Protein AF-A0A943B9C6-F1 (afdb_monomer)

Foldseek 3Di:
DDDDPPPDPPPPPPPPPPVVVVVVVVVVVVVVLVVVVVVLVVLLVVLVVLVVVVVVLVVVVVVCVVVVHDPSVPPDDSVCSQLVSLVSQLVSLVSVLVVLVVLLCVLVVDPPHDPVSNVVSVVSNVVSVVSNVVSVVSNCVSPVDD

Mean predicted aligned error: 9.63 Å

Radius of gyration: 28.27 Å; Cα contacts (8 Å, |Δi|>4): 79; chains: 1; bounding box: 51×54×107 Å

Solvent-accessible surface area (backbone atoms only — not comparable to full-atom values): 8270 Å² total; per-residue (Å²): 139,89,82,82,84,80,79,81,76,80,76,80,80,88,77,67,70,68,66,55,55,52,55,50,52,53,52,53,52,51,52,50,53,50,51,54,49,54,52,40,51,54,47,50,53,50,28,50,52,41,47,52,53,34,53,53,50,53,50,47,50,53,49,22,67,75,69,76,53,69,71,59,79,80,46,86,86,47,85,59,29,64,50,56,26,36,52,45,50,33,54,41,30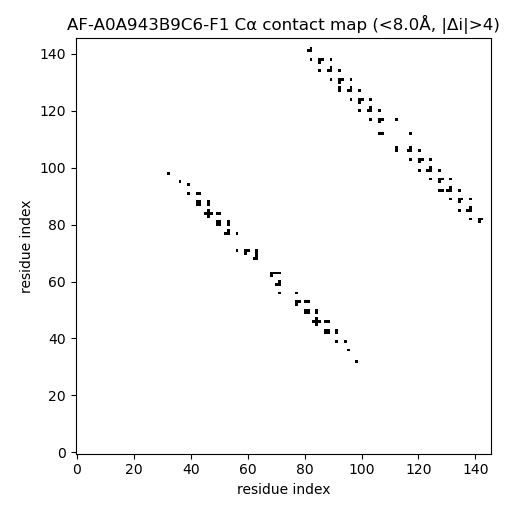,52,52,49,38,55,54,33,47,52,52,30,50,55,42,64,72,37,92,85,52,51,72,66,56,38,52,50,33,47,52,52,35,54,54,37,48,52,50,32,50,54,32,46,52,52,41,47,62,64,70,66,74,124

Structure (mmCIF, N/CA/C/O backbone):
data_AF-A0A943B9C6-F1
#
_entry.id   AF-A0A943B9C6-F1
#
loop_
_atom_site.group_PDB
_atom_site.id
_atom_site.type_symbol
_atom_site.label_atom_id
_atom_site.label_alt_id
_atom_site.label_comp_id
_atom_site.label_asym_id
_atom_site.label_entity_id
_atom_site.label_seq_id
_atom_site.pdbx_PDB_ins_code
_atom_site.Cartn_x
_atom_site.Cartn_y
_atom_site.Cartn_z
_atom_site.occupancy
_atom_site.B_iso_or_equiv
_atom_site.auth_seq_id
_atom_site.auth_comp_id
_atom_site.auth_asym_id
_atom_site.auth_atom_id
_atom_site.pdbx_PDB_model_num
ATOM 1 N N . MET A 1 1 ? 22.646 35.355 -75.354 1.00 40.88 1 MET A N 1
ATOM 2 C CA . MET A 1 1 ? 22.830 35.340 -73.887 1.00 40.88 1 MET A CA 1
ATOM 3 C C . MET A 1 1 ? 21.677 34.551 -73.285 1.00 40.88 1 MET A C 1
ATOM 5 O O . MET A 1 1 ? 20.531 34.899 -73.528 1.00 40.88 1 MET A O 1
ATOM 9 N N . LYS A 1 2 ? 21.976 33.404 -72.665 1.00 42.38 2 LYS A N 1
ATOM 10 C CA . LYS A 1 2 ? 21.008 32.485 -72.047 1.00 42.38 2 LYS A CA 1
ATOM 11 C C . LYS A 1 2 ? 21.200 32.586 -70.537 1.00 42.38 2 LYS A C 1
ATOM 13 O O . LYS A 1 2 ? 22.179 32.032 -70.045 1.00 42.38 2 LYS A O 1
ATOM 18 N N . ASP A 1 3 ? 20.279 33.233 -69.831 1.00 43.41 3 ASP A N 1
ATOM 19 C CA . ASP A 1 3 ? 20.306 33.267 -68.369 1.00 43.41 3 ASP A CA 1
ATOM 20 C C . ASP A 1 3 ? 19.272 32.318 -67.761 1.00 43.41 3 ASP A C 1
ATOM 22 O O . ASP A 1 3 ? 18.102 32.253 -68.140 1.00 43.41 3 ASP A O 1
ATOM 26 N N . LYS A 1 4 ? 19.799 31.500 -66.849 1.00 43.47 4 LYS A N 1
ATOM 27 C CA . LYS A 1 4 ? 19.205 30.331 -66.204 1.00 43.47 4 LYS A CA 1
ATOM 28 C C . LYS A 1 4 ? 18.087 30.739 -65.237 1.00 43.47 4 LYS A C 1
ATOM 30 O O . LYS A 1 4 ? 18.363 31.362 -64.216 1.00 43.47 4 LYS A O 1
ATOM 35 N N . LYS A 1 5 ? 16.859 30.250 -65.448 1.00 41.62 5 LYS A N 1
ATOM 36 C CA . LYS A 1 5 ? 15.892 30.079 -64.347 1.00 41.62 5 LYS A CA 1
ATOM 37 C C . LYS A 1 5 ? 16.334 28.884 -63.501 1.00 41.62 5 LYS A C 1
ATOM 39 O O . LYS A 1 5 ? 16.175 27.733 -63.900 1.00 41.62 5 LYS A O 1
ATOM 44 N N . LYS A 1 6 ? 16.925 29.161 -62.338 1.00 39.81 6 LYS A N 1
ATOM 45 C CA . LYS A 1 6 ? 17.239 28.153 -61.320 1.00 39.81 6 LYS A CA 1
ATOM 46 C C . LYS A 1 6 ? 15.924 27.769 -60.628 1.00 39.81 6 LYS A C 1
ATOM 48 O O . LYS A 1 6 ? 15.406 28.519 -59.810 1.00 39.81 6 LYS A O 1
ATOM 53 N N . SER A 1 7 ? 15.355 26.629 -61.015 1.00 37.16 7 SER A N 1
ATOM 54 C CA . SER A 1 7 ? 14.257 25.990 -60.287 1.00 37.16 7 SER A CA 1
ATOM 55 C C . SER A 1 7 ? 14.806 25.482 -58.958 1.00 37.16 7 SER A C 1
ATOM 57 O O . SER A 1 7 ? 15.537 24.491 -58.935 1.00 37.16 7 SER A O 1
ATOM 59 N N . TYR A 1 8 ? 14.474 26.150 -57.857 1.00 37.16 8 TYR A N 1
ATOM 60 C CA . TYR A 1 8 ? 14.666 25.581 -56.529 1.00 37.16 8 TYR A CA 1
ATOM 61 C C . TYR A 1 8 ? 13.625 24.481 -56.347 1.00 37.16 8 TYR A C 1
ATOM 63 O O . TYR A 1 8 ? 12.446 24.743 -56.131 1.00 37.16 8 TYR A O 1
ATOM 71 N N . LYS A 1 9 ? 14.068 23.234 -56.510 1.00 36.59 9 LYS A N 1
ATOM 72 C CA . LYS A 1 9 ? 13.322 22.058 -56.079 1.00 36.59 9 LYS A CA 1
ATOM 73 C C . LYS A 1 9 ? 13.355 22.093 -54.550 1.00 36.59 9 LYS A C 1
ATOM 75 O O . LYS A 1 9 ? 14.398 21.825 -53.962 1.00 36.59 9 LYS A O 1
ATOM 80 N N . SER A 1 10 ? 12.262 22.515 -53.921 1.00 35.75 10 SER A N 1
ATOM 81 C CA . SER A 1 10 ? 12.061 22.342 -52.485 1.00 35.75 10 SER A CA 1
ATOM 82 C C . SER A 1 10 ? 11.992 20.844 -52.217 1.00 35.75 10 SER A C 1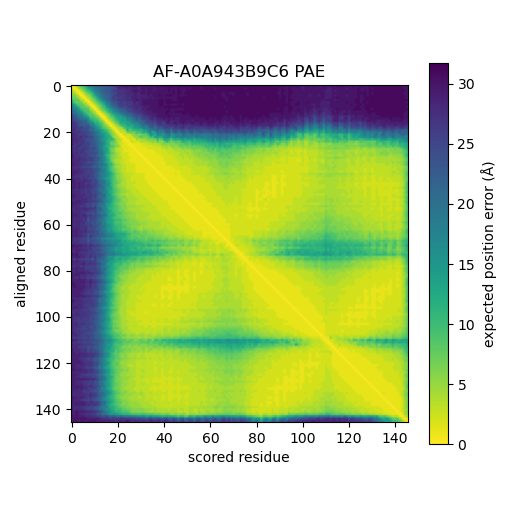
ATOM 84 O O . SER A 1 10 ? 11.004 20.173 -52.507 1.00 35.75 10 SER A O 1
ATOM 86 N N . GLN A 1 11 ? 13.105 20.304 -51.741 1.00 36.97 11 GLN A N 1
ATOM 87 C CA . GLN A 1 11 ? 13.165 18.965 -51.194 1.00 36.97 11 GLN A CA 1
ATOM 88 C C . GLN A 1 11 ? 12.484 19.050 -49.827 1.00 36.97 11 GLN A C 1
ATOM 90 O O . GLN A 1 11 ? 13.000 19.684 -48.912 1.00 36.97 11 GLN A O 1
ATOM 95 N N . SER A 1 12 ? 11.258 18.535 -49.735 1.00 42.03 12 SER A N 1
ATOM 96 C CA . SER A 1 12 ? 10.573 18.368 -48.459 1.00 42.03 12 SER A CA 1
ATOM 97 C C . SER A 1 12 ? 11.299 17.271 -47.684 1.00 42.03 12 SER A C 1
ATOM 99 O O . SER A 1 12 ? 11.079 16.083 -47.937 1.00 42.03 12 SER A O 1
ATOM 101 N N . ASP A 1 13 ? 12.179 17.664 -46.770 1.00 37.16 13 ASP A N 1
ATOM 102 C CA . ASP A 1 13 ? 12.739 16.757 -45.775 1.00 37.16 13 ASP A CA 1
ATOM 103 C C . ASP A 1 13 ? 11.637 16.408 -44.763 1.00 37.16 13 ASP A C 1
ATOM 105 O O . ASP A 1 13 ? 11.442 17.061 -43.741 1.00 37.16 13 ASP A O 1
ATOM 109 N N . ASN A 1 14 ? 10.873 15.361 -45.075 1.00 46.78 14 ASN A N 1
ATOM 110 C CA . ASN A 1 14 ? 9.901 14.738 -44.176 1.00 46.78 14 ASN A CA 1
ATOM 111 C C . ASN A 1 14 ? 10.615 13.845 -43.145 1.00 46.78 14 ASN A C 1
ATOM 113 O O . ASN A 1 14 ? 10.377 12.638 -43.100 1.00 46.78 14 ASN A O 1
ATOM 117 N N . THR A 1 15 ? 11.488 14.422 -42.315 1.00 45.69 15 THR A N 1
ATOM 118 C CA . THR A 1 15 ? 12.257 13.652 -41.314 1.00 45.69 15 THR A CA 1
ATOM 119 C C . THR A 1 15 ? 12.152 14.206 -39.886 1.00 45.69 15 THR A C 1
ATOM 121 O O . THR A 1 15 ? 12.870 13.752 -39.001 1.00 45.69 15 THR A O 1
ATOM 124 N N . GLU A 1 16 ? 11.236 15.141 -39.606 1.00 46.12 16 GLU A N 1
ATOM 125 C CA . GLU A 1 16 ? 11.083 15.732 -38.259 1.00 46.12 16 GLU A CA 1
ATOM 126 C C . GLU A 1 16 ? 9.898 15.194 -37.432 1.00 46.12 16 GLU A C 1
ATOM 128 O O . GLU A 1 16 ? 9.850 15.413 -36.223 1.00 46.12 16 GLU A O 1
ATOM 133 N N . ASN A 1 17 ? 8.971 14.425 -38.015 1.00 48.41 17 ASN A N 1
ATOM 134 C CA . ASN A 1 17 ? 7.711 14.087 -37.328 1.00 48.41 17 ASN A CA 1
ATOM 135 C C . ASN A 1 17 ? 7.753 12.879 -36.373 1.00 48.41 17 ASN A C 1
ATOM 137 O O . ASN A 1 17 ? 6.861 12.739 -35.542 1.00 48.41 17 ASN A O 1
ATOM 141 N N . ASN A 1 18 ? 8.755 12.000 -36.446 1.00 53.25 18 ASN A N 1
ATOM 142 C CA . ASN A 1 18 ? 8.736 10.776 -35.626 1.00 53.25 18 ASN A CA 1
ATOM 143 C C . ASN A 1 18 ? 9.321 10.987 -34.217 1.00 53.25 18 ASN A C 1
ATOM 145 O O . ASN A 1 18 ? 8.826 10.408 -33.253 1.00 53.25 18 ASN A O 1
ATOM 149 N N . ASN A 1 19 ? 10.317 11.868 -34.068 1.00 58.16 19 ASN A N 1
ATOM 150 C CA . ASN A 1 19 ? 10.981 12.116 -32.781 1.00 58.16 19 ASN A CA 1
ATOM 151 C C . ASN A 1 19 ? 10.186 13.037 -31.841 1.00 58.16 19 ASN A C 1
ATOM 153 O O . ASN A 1 19 ? 10.299 12.912 -30.621 1.00 58.16 19 ASN A O 1
ATOM 157 N N . SER A 1 20 ? 9.393 13.969 -32.377 1.00 63.06 20 SER A N 1
ATOM 158 C CA . SER A 1 20 ? 8.555 14.878 -31.581 1.00 63.06 20 SER A CA 1
ATOM 159 C C . SER A 1 20 ? 7.398 14.136 -30.908 1.00 63.06 20 SER A C 1
ATOM 161 O O . SER A 1 20 ? 7.167 14.314 -29.712 1.00 63.06 20 SER A O 1
ATOM 163 N N . ASN A 1 21 ? 6.737 13.243 -31.648 1.00 68.12 21 ASN A N 1
ATOM 164 C CA . ASN A 1 21 ? 5.616 12.443 -31.156 1.00 68.12 21 ASN A CA 1
ATOM 165 C C . ASN A 1 21 ? 6.040 11.444 -30.067 1.00 68.12 21 ASN A C 1
ATOM 167 O O . ASN A 1 21 ? 5.323 11.267 -29.084 1.00 68.12 21 ASN A O 1
ATOM 171 N N . GLN A 1 22 ? 7.225 10.832 -30.195 1.00 70.38 22 GLN A N 1
ATOM 172 C CA . GLN A 1 22 ? 7.750 9.913 -29.179 1.00 70.38 22 GLN A CA 1
ATOM 173 C C . GLN A 1 22 ? 8.078 10.642 -27.865 1.00 70.38 22 GLN A C 1
ATOM 175 O O . GLN A 1 22 ? 7.649 10.203 -26.800 1.00 70.38 22 GLN A O 1
ATOM 180 N N . LYS A 1 23 ? 8.749 11.801 -27.940 1.00 74.56 23 LYS A N 1
ATOM 181 C CA . LYS A 1 23 ? 9.038 12.632 -26.757 1.00 74.56 23 LYS A CA 1
ATOM 182 C C . LYS A 1 23 ? 7.769 13.141 -26.075 1.00 74.56 23 LYS A C 1
ATOM 184 O O . LYS A 1 23 ? 7.705 13.175 -24.852 1.00 74.56 23 LYS A O 1
ATOM 189 N N . GLN A 1 24 ? 6.750 13.520 -26.846 1.00 78.56 24 GLN A N 1
ATOM 190 C CA . GLN A 1 24 ? 5.450 13.886 -26.280 1.00 78.56 24 GLN A CA 1
ATOM 191 C C . GLN A 1 24 ? 4.798 12.701 -25.556 1.00 78.56 24 GLN A C 1
ATOM 193 O O . GLN A 1 24 ? 4.317 12.869 -24.438 1.00 78.56 24 GLN A O 1
ATOM 198 N N . GLY A 1 25 ? 4.828 11.500 -26.144 1.00 83.31 25 GLY A N 1
ATOM 199 C CA . GLY A 1 25 ? 4.308 10.281 -25.516 1.00 83.31 25 GLY A CA 1
ATOM 200 C C . GLY A 1 25 ? 4.976 9.947 -24.177 1.00 83.31 25 GLY A C 1
ATOM 201 O O . GLY A 1 25 ? 4.287 9.589 -23.221 1.00 83.31 25 GLY A O 1
ATOM 202 N N . GLU A 1 26 ? 6.295 10.119 -24.080 1.00 84.69 26 GLU A N 1
ATOM 203 C CA . GLU A 1 26 ? 7.055 9.924 -22.836 1.00 84.69 26 GLU A CA 1
ATOM 204 C C . GLU A 1 26 ? 6.629 10.920 -21.742 1.00 84.69 26 GLU A C 1
ATOM 206 O O . GLU A 1 26 ? 6.358 10.508 -20.614 1.00 84.69 26 GLU A O 1
ATOM 211 N N . ILE A 1 27 ? 6.443 12.200 -22.085 1.00 89.00 27 ILE A N 1
ATOM 212 C CA . ILE A 1 27 ? 5.963 13.229 -21.143 1.00 89.00 27 ILE A CA 1
ATOM 213 C C . ILE A 1 27 ? 4.549 12.905 -20.635 1.00 89.00 27 ILE A C 1
ATOM 215 O O . ILE A 1 27 ? 4.270 13.030 -19.441 1.00 89.00 27 ILE A O 1
ATOM 219 N N . TYR A 1 28 ? 3.643 12.459 -21.513 1.00 90.38 28 TYR A N 1
ATOM 220 C CA . TYR A 1 28 ? 2.294 12.055 -21.097 1.00 90.38 28 TYR A CA 1
ATOM 221 C C . TYR A 1 28 ? 2.317 10.848 -20.153 1.00 90.38 28 TYR A C 1
ATOM 223 O O . TYR A 1 28 ? 1.549 10.815 -19.188 1.00 90.38 28 TYR A O 1
ATOM 231 N N . LYS A 1 29 ? 3.209 9.879 -20.393 1.00 90.06 29 LYS A N 1
ATOM 232 C CA . LYS A 1 29 ? 3.410 8.732 -19.498 1.00 90.06 29 LYS A CA 1
ATOM 233 C C . LYS A 1 29 ? 3.890 9.187 -18.118 1.00 90.06 29 LYS A C 1
ATOM 235 O O . LYS A 1 29 ? 3.326 8.755 -17.114 1.00 90.06 29 LYS A O 1
ATOM 240 N N . GLU A 1 30 ? 4.881 10.074 -18.055 1.00 91.06 30 GLU A N 1
ATOM 241 C CA . GLU A 1 30 ? 5.379 10.623 -16.787 1.00 91.06 30 GLU A CA 1
ATOM 242 C C . GLU A 1 30 ? 4.289 11.383 -16.025 1.00 91.06 30 GLU A C 1
ATOM 244 O O . GLU A 1 30 ? 4.097 11.156 -14.829 1.00 91.06 30 GLU A O 1
ATOM 249 N N . LEU A 1 31 ? 3.511 12.221 -16.715 1.00 92.50 31 LEU A N 1
ATOM 250 C CA . LEU A 1 31 ? 2.395 12.946 -16.108 1.00 92.50 31 LEU A CA 1
ATOM 251 C C . LEU A 1 31 ? 1.330 11.993 -15.553 1.00 92.50 31 LEU A C 1
ATOM 253 O O . LEU A 1 31 ? 0.818 12.206 -14.453 1.00 92.50 31 LEU A O 1
ATOM 257 N N . TYR A 1 32 ? 1.015 10.926 -16.289 1.00 92.12 32 TYR A N 1
ATOM 258 C CA . TYR A 1 32 ? 0.093 9.896 -15.824 1.00 92.12 32 TYR A CA 1
ATOM 259 C C . TYR A 1 32 ? 0.613 9.202 -14.559 1.00 92.12 32 TYR A C 1
ATOM 261 O O . TYR A 1 32 ? -0.140 9.066 -13.594 1.00 92.12 32 TYR A O 1
ATOM 269 N N . ILE A 1 33 ? 1.899 8.828 -14.527 1.00 93.25 33 ILE A N 1
ATOM 270 C CA . ILE A 1 33 ? 2.551 8.223 -13.353 1.00 93.25 33 ILE A CA 1
ATOM 271 C C . ILE A 1 33 ? 2.493 9.165 -12.144 1.00 93.25 33 ILE A C 1
ATOM 273 O O . ILE A 1 33 ? 2.177 8.726 -11.037 1.00 93.25 33 ILE A O 1
ATOM 277 N N . ILE A 1 34 ? 2.758 10.459 -12.335 1.00 94.62 34 ILE A N 1
ATOM 278 C CA . ILE A 1 34 ? 2.658 11.455 -11.260 1.00 94.62 34 ILE A CA 1
ATOM 279 C C . ILE A 1 34 ? 1.218 11.537 -10.748 1.00 94.62 34 ILE A C 1
ATOM 281 O O . ILE A 1 34 ? 0.994 11.470 -9.541 1.00 94.62 34 ILE A O 1
ATOM 285 N N . ASN A 1 35 ? 0.238 11.627 -11.648 1.00 95.38 35 ASN A N 1
ATOM 286 C CA . ASN A 1 35 ? -1.166 11.748 -11.271 1.00 95.38 35 ASN A CA 1
ATOM 287 C C . ASN A 1 35 ? -1.649 10.525 -10.475 1.00 95.38 35 ASN A C 1
ATOM 289 O O . ASN A 1 35 ? -2.208 10.676 -9.390 1.00 95.38 35 ASN A O 1
ATOM 293 N N . ILE A 1 36 ? -1.380 9.305 -10.955 1.00 95.12 36 ILE A N 1
ATOM 294 C CA . ILE A 1 36 ? -1.767 8.088 -10.225 1.00 95.12 36 ILE A CA 1
ATOM 295 C C . ILE A 1 36 ? -1.021 7.966 -8.886 1.00 95.12 36 ILE A C 1
ATOM 297 O O . ILE A 1 36 ? -1.598 7.498 -7.907 1.00 95.12 36 ILE A O 1
ATOM 301 N N . SER A 1 37 ? 0.224 8.448 -8.803 1.00 95.38 37 SER A N 1
ATOM 302 C CA . SER A 1 37 ? 0.981 8.472 -7.546 1.00 95.38 37 SER A CA 1
ATOM 303 C C . SER A 1 37 ? 0.358 9.430 -6.527 1.00 95.38 37 SER A C 1
ATOM 305 O O . SER A 1 37 ? 0.252 9.077 -5.355 1.00 95.38 37 SER A O 1
ATOM 307 N N . ILE A 1 38 ? -0.109 10.606 -6.964 1.00 96.25 38 ILE A N 1
ATOM 308 C CA . ILE A 1 38 ? -0.843 11.560 -6.116 1.00 96.25 38 ILE A CA 1
ATOM 309 C C . ILE A 1 38 ? -2.119 10.909 -5.567 1.00 96.25 38 ILE A C 1
ATOM 311 O O . ILE A 1 38 ? -2.359 10.950 -4.359 1.00 96.25 38 ILE A O 1
ATOM 315 N N . TRP A 1 39 ? -2.898 10.245 -6.425 1.00 95.56 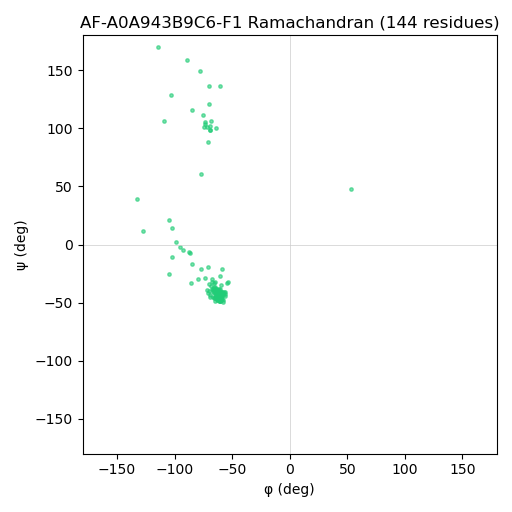39 TRP A N 1
ATOM 316 C CA . TRP A 1 39 ? -4.072 9.481 -5.992 1.00 95.56 39 TRP A CA 1
ATOM 317 C C . TRP A 1 39 ? -3.715 8.378 -4.993 1.00 95.56 39 TRP A C 1
ATOM 319 O O . TRP A 1 39 ? -4.393 8.230 -3.977 1.00 95.56 39 TRP A O 1
ATOM 329 N N . GLY A 1 40 ? -2.623 7.648 -5.232 1.00 95.56 40 GLY A N 1
ATOM 330 C CA . GLY A 1 40 ? -2.115 6.634 -4.310 1.00 95.56 40 GLY A CA 1
ATOM 331 C C . GLY A 1 40 ? -1.801 7.197 -2.921 1.00 95.56 40 GLY A C 1
ATOM 332 O O . GLY A 1 40 ? -2.174 6.591 -1.918 1.00 95.56 40 GLY A O 1
ATOM 333 N N . VAL A 1 41 ? -1.188 8.382 -2.840 1.00 96.31 41 VAL A N 1
ATOM 334 C CA . VAL A 1 41 ? -0.916 9.060 -1.560 1.00 96.31 41 VAL A CA 1
ATOM 335 C C . VAL A 1 41 ? -2.212 9.436 -0.840 1.00 96.31 41 VAL A C 1
ATOM 337 O O . VAL A 1 41 ? -2.335 9.173 0.357 1.00 96.31 41 VAL A O 1
ATOM 340 N N . PHE A 1 42 ? -3.200 9.995 -1.546 1.00 97.75 42 PHE A N 1
ATOM 341 C CA . PHE A 1 42 ? -4.497 10.312 -0.938 1.00 97.75 42 PHE A CA 1
ATOM 342 C C . PHE A 1 42 ? -5.214 9.070 -0.405 1.00 97.75 42 PHE A C 1
ATOM 344 O O . PHE A 1 42 ? -5.775 9.112 0.688 1.00 97.75 42 PHE A O 1
ATOM 351 N N . LEU A 1 43 ? -5.149 7.952 -1.128 1.00 97.50 43 LEU A N 1
ATOM 352 C CA . LEU A 1 43 ? -5.719 6.685 -0.677 1.00 97.50 43 LEU A CA 1
ATOM 353 C C . LEU A 1 43 ? -5.020 6.145 0.577 1.00 97.50 43 LEU A C 1
ATOM 355 O O . LEU A 1 43 ? -5.697 5.686 1.494 1.00 97.50 43 LEU A O 1
ATOM 359 N N . ILE A 1 44 ? -3.691 6.253 0.670 1.00 97.00 44 ILE A N 1
ATOM 360 C CA . ILE A 1 44 ? -2.959 5.884 1.894 1.00 97.00 44 ILE A CA 1
ATOM 361 C C . ILE A 1 44 ? -3.432 6.735 3.076 1.00 97.00 44 ILE A C 1
ATOM 363 O O . ILE A 1 44 ? -3.742 6.186 4.132 1.00 97.00 44 ILE A O 1
ATOM 367 N N . LEU A 1 45 ? -3.529 8.057 2.901 1.00 97.88 45 LEU A N 1
ATOM 368 C CA . LEU A 1 45 ? -4.015 8.959 3.951 1.00 97.88 45 LEU A CA 1
ATOM 369 C C . LEU A 1 45 ? -5.443 8.611 4.382 1.00 97.88 45 LEU A C 1
ATOM 371 O O . LEU A 1 45 ? -5.736 8.587 5.575 1.00 97.88 45 LEU A O 1
ATOM 375 N N . TYR A 1 46 ? -6.310 8.284 3.428 1.00 97.56 46 TYR A N 1
ATOM 376 C CA . TYR A 1 46 ? -7.670 7.849 3.717 1.00 97.56 46 TYR A CA 1
ATOM 377 C C . TYR A 1 46 ? -7.701 6.540 4.526 1.00 97.56 46 TYR A C 1
ATOM 379 O O . TYR A 1 46 ? -8.391 6.459 5.541 1.00 97.56 46 TYR A O 1
ATOM 387 N N . GLY A 1 47 ? -6.883 5.548 4.157 1.00 97.19 47 GLY A N 1
ATOM 388 C CA . GLY A 1 47 ? -6.728 4.311 4.932 1.00 97.19 47 GLY A CA 1
ATOM 389 C C . GLY A 1 47 ? -6.221 4.551 6.361 1.00 97.19 47 GLY A C 1
ATOM 390 O O . GLY A 1 47 ? -6.654 3.870 7.294 1.00 97.19 47 GLY A O 1
ATOM 391 N N . ILE A 1 48 ? -5.348 5.543 6.561 1.00 97.62 48 ILE A N 1
ATOM 392 C CA . ILE A 1 48 ? -4.869 5.940 7.894 1.00 97.62 48 ILE A CA 1
ATOM 393 C C . ILE A 1 48 ? -6.018 6.512 8.730 1.00 97.62 48 ILE A C 1
ATOM 395 O O . ILE A 1 48 ? -6.181 6.103 9.879 1.00 97.62 48 ILE A O 1
ATOM 399 N N . ILE A 1 49 ? -6.831 7.407 8.162 1.00 97.81 49 ILE A N 1
ATOM 400 C CA . ILE A 1 49 ? -7.978 8.015 8.858 1.00 97.81 49 ILE A CA 1
ATOM 401 C C . ILE A 1 49 ? -8.963 6.936 9.324 1.00 97.81 49 ILE A C 1
ATOM 403 O O . ILE A 1 49 ? -9.309 6.911 10.503 1.00 97.81 49 ILE A O 1
ATOM 407 N N . ILE A 1 50 ? -9.312 5.982 8.453 1.00 97.00 50 ILE A N 1
ATOM 408 C CA . ILE A 1 50 ? -10.202 4.857 8.797 1.00 97.00 50 ILE A CA 1
ATOM 409 C C . ILE A 1 50 ? -9.667 4.059 9.999 1.00 97.00 50 ILE A C 1
ATOM 411 O O . ILE A 1 50 ? -10.419 3.689 10.901 1.00 97.00 50 ILE A O 1
ATOM 415 N N . ASN A 1 51 ? -8.358 3.789 10.039 1.00 96.25 51 ASN A N 1
ATOM 416 C CA . ASN A 1 51 ? -7.754 3.066 11.162 1.00 96.25 51 ASN A CA 1
ATOM 417 C C . ASN A 1 51 ? -7.769 3.885 12.461 1.00 96.25 51 ASN A C 1
ATOM 419 O O . ASN A 1 51 ? -7.947 3.317 13.537 1.00 96.25 51 ASN A O 1
ATOM 423 N N . ILE A 1 52 ? -7.598 5.206 12.383 1.00 97.50 52 ILE A N 1
ATOM 424 C CA . ILE A 1 52 ? -7.689 6.092 13.550 1.00 97.50 52 ILE A CA 1
ATOM 425 C C . ILE A 1 52 ? -9.115 6.084 14.115 1.00 97.50 52 ILE A C 1
ATOM 427 O O . ILE A 1 52 ? -9.288 5.925 15.324 1.00 97.50 52 ILE A O 1
ATOM 431 N N . GLU A 1 53 ? -10.131 6.206 13.261 1.00 96.25 53 GLU A N 1
ATOM 432 C CA . GLU A 1 53 ? -11.541 6.147 13.670 1.00 96.25 53 GLU A CA 1
ATOM 433 C C . GLU A 1 53 ? -11.884 4.807 14.329 1.00 96.25 53 GLU A C 1
ATOM 435 O O . GLU A 1 53 ? -12.490 4.782 15.401 1.00 96.25 53 GLU A O 1
ATOM 440 N N . TYR A 1 54 ? -11.399 3.697 13.762 1.00 97.00 54 TYR A N 1
ATOM 441 C CA . TYR A 1 54 ? -11.528 2.371 14.368 1.00 97.00 54 TYR A CA 1
ATOM 442 C C . TYR A 1 54 ? -10.940 2.307 15.786 1.00 97.00 54 TYR A C 1
ATOM 444 O O . TYR A 1 54 ? -11.572 1.766 16.693 1.00 97.00 54 TYR A O 1
ATOM 452 N N . LEU A 1 55 ? -9.754 2.881 16.013 1.00 97.25 55 LEU A N 1
ATOM 453 C CA . LEU A 1 55 ? -9.133 2.897 17.342 1.00 97.25 55 LEU A CA 1
ATOM 454 C C . LEU A 1 55 ? -9.949 3.709 18.356 1.00 97.25 55 LEU A C 1
ATOM 456 O O . LEU A 1 55 ? -10.062 3.306 19.516 1.00 97.25 55 LEU A O 1
ATOM 460 N N . PHE A 1 56 ? -10.542 4.830 17.936 1.00 96.00 56 PHE A N 1
ATOM 461 C CA . PHE A 1 56 ? -11.449 5.594 18.795 1.00 96.00 56 PHE A CA 1
ATOM 462 C C . PHE A 1 56 ? -12.716 4.810 19.127 1.00 96.00 56 PHE A C 1
ATOM 464 O O . PHE A 1 56 ? -13.128 4.795 20.286 1.00 96.00 56 PHE A O 1
ATOM 471 N N . TRP A 1 57 ? -13.290 4.115 18.150 1.00 96.50 57 TRP A N 1
ATOM 472 C CA . TRP A 1 57 ? -14.457 3.262 18.356 1.00 96.50 57 TRP A CA 1
ATOM 473 C C . TRP A 1 57 ? -14.173 2.100 19.317 1.00 96.50 57 TRP A C 1
ATOM 475 O O . TRP A 1 57 ? -14.905 1.913 20.288 1.00 96.50 57 TRP A O 1
ATOM 485 N N . GLN A 1 58 ? -13.046 1.403 19.145 1.00 96.12 58 GLN A N 1
ATOM 486 C CA . GLN A 1 58 ? -12.586 0.360 20.073 1.00 96.12 58 GLN A CA 1
ATOM 487 C C . GLN A 1 58 ? -12.401 0.890 21.497 1.00 96.12 58 GLN A C 1
ATOM 489 O O . GLN A 1 58 ? -12.822 0.263 22.471 1.00 96.12 58 GLN A O 1
ATOM 494 N N . ARG A 1 59 ? -11.805 2.080 21.636 1.00 96.31 59 ARG A N 1
ATOM 495 C CA . ARG A 1 59 ? -11.673 2.740 22.938 1.00 96.31 59 ARG A CA 1
ATOM 496 C C . ARG A 1 59 ? -13.042 3.001 23.571 1.00 96.31 59 ARG A C 1
ATOM 498 O O . ARG A 1 59 ? -13.182 2.783 24.772 1.00 96.31 59 ARG A O 1
ATOM 505 N N . SER A 1 60 ? -14.026 3.456 22.799 1.00 95.19 60 SER A N 1
ATOM 506 C CA . SER A 1 60 ? -15.386 3.695 23.297 1.00 95.19 60 SER A CA 1
ATOM 507 C C . SER A 1 60 ? -16.052 2.407 23.787 1.00 95.19 60 SER A C 1
ATOM 509 O O . SER A 1 60 ? -16.628 2.421 24.870 1.00 95.19 60 SER A O 1
ATOM 511 N N . ILE A 1 61 ? -15.890 1.284 23.076 1.00 95.88 61 ILE A N 1
ATOM 512 C CA . ILE A 1 61 ? -16.419 -0.025 23.508 1.00 95.88 61 ILE A CA 1
ATOM 513 C C . ILE A 1 61 ? -15.822 -0.434 24.859 1.00 95.88 61 ILE A C 1
ATOM 515 O O . ILE A 1 61 ? -16.529 -0.865 25.768 1.00 95.88 61 ILE A O 1
ATOM 519 N N . ILE A 1 62 ? -14.506 -0.276 25.022 1.00 96.38 62 ILE A N 1
ATOM 520 C CA . ILE A 1 62 ? -13.828 -0.591 26.286 1.00 96.38 62 ILE A CA 1
ATOM 521 C C . ILE A 1 62 ? -14.348 0.301 27.423 1.00 96.38 62 ILE A C 1
ATOM 523 O O . ILE A 1 62 ? -14.556 -0.184 28.534 1.00 96.38 62 ILE A O 1
ATOM 527 N N . LEU A 1 63 ? -14.573 1.592 27.165 1.00 96.69 63 LEU A N 1
ATOM 528 C CA . LEU A 1 63 ? -15.113 2.518 28.164 1.00 96.69 63 LEU A CA 1
ATOM 529 C C . LEU A 1 63 ? -16.552 2.179 28.561 1.00 96.69 63 LEU A C 1
ATOM 531 O O . LEU A 1 63 ? -16.870 2.271 29.746 1.00 96.69 63 LEU A O 1
ATOM 535 N N . ASP A 1 64 ? -17.387 1.766 27.609 1.00 96.19 64 ASP A N 1
ATOM 536 C CA . ASP A 1 64 ? -18.740 1.283 27.888 1.00 96.19 64 ASP A CA 1
ATOM 537 C C . ASP A 1 64 ? -18.712 0.058 28.808 1.00 96.19 64 ASP A C 1
ATOM 539 O O . ASP A 1 64 ? -19.403 0.033 29.828 1.00 96.19 64 ASP A O 1
ATOM 543 N N . ASN A 1 65 ? -17.818 -0.896 28.531 1.00 95.62 65 ASN A N 1
ATOM 544 C CA . ASN A 1 65 ? -17.635 -2.087 29.362 1.00 95.62 65 ASN A CA 1
ATOM 545 C C . ASN A 1 65 ? -17.136 -1.765 30.780 1.00 95.62 65 ASN A C 1
ATOM 547 O O . ASN A 1 65 ? -17.559 -2.403 31.740 1.00 95.62 65 ASN A O 1
ATOM 551 N N . ILE A 1 66 ? -16.235 -0.789 30.937 1.00 97.19 66 ILE A N 1
ATOM 552 C CA . ILE A 1 66 ? -15.719 -0.389 32.259 1.00 97.19 66 ILE A CA 1
ATOM 553 C C . ILE A 1 66 ? -16.797 0.332 33.079 1.00 97.19 66 ILE A C 1
ATOM 555 O O . ILE A 1 66 ? -16.895 0.120 34.288 1.00 97.19 66 ILE A O 1
ATOM 559 N N . ASN A 1 67 ? -17.592 1.192 32.438 1.00 96.31 67 ASN A N 1
ATOM 560 C CA . ASN A 1 67 ? -18.552 2.058 33.123 1.00 96.31 67 ASN A CA 1
ATOM 561 C C . ASN A 1 67 ? -19.975 1.482 33.187 1.00 96.31 67 ASN A C 1
ATOM 563 O O . ASN A 1 67 ? -20.841 2.107 33.796 1.00 96.31 67 ASN A O 1
ATOM 567 N N . ASN A 1 68 ? -20.219 0.307 32.596 1.00 95.31 68 ASN A N 1
ATOM 568 C CA . ASN A 1 68 ? -21.554 -0.268 32.399 1.00 95.31 68 ASN A CA 1
ATOM 569 C C . ASN A 1 68 ? -22.510 0.716 31.696 1.00 95.31 68 ASN A C 1
ATOM 571 O O . ASN A 1 68 ? -23.635 0.943 32.146 1.00 95.31 68 ASN A O 1
ATOM 575 N N . THR A 1 69 ? -22.040 1.325 30.607 1.00 95.00 69 THR A N 1
ATOM 576 C CA . THR A 1 69 ? -22.820 2.224 29.740 1.00 95.00 69 THR A CA 1
ATOM 577 C C . THR A 1 69 ? -22.997 1.616 28.350 1.00 95.00 69 THR A C 1
ATOM 579 O O . THR A 1 69 ? -22.390 0.598 28.036 1.00 95.00 69 THR A O 1
ATOM 582 N N . ASN A 1 70 ? -23.852 2.219 27.520 1.00 91.94 70 ASN A N 1
ATOM 583 C CA . ASN A 1 70 ? -24.177 1.733 26.175 1.00 91.94 70 ASN A CA 1
ATOM 584 C C . ASN A 1 70 ? -24.117 2.848 25.111 1.00 91.94 70 ASN A C 1
ATOM 586 O O . ASN A 1 70 ? -24.959 2.926 24.217 1.00 91.94 70 ASN A O 1
ATOM 590 N N . PHE A 1 71 ? -23.135 3.750 25.201 1.00 87.94 71 PHE A N 1
ATOM 591 C CA . PHE A 1 71 ? -23.011 4.862 24.251 1.00 87.94 71 PHE A CA 1
ATOM 592 C C . PHE A 1 71 ? -22.699 4.393 22.825 1.00 87.94 71 PHE A C 1
ATOM 594 O O . PHE A 1 71 ? -23.148 5.016 21.860 1.00 87.94 71 PHE A O 1
ATOM 601 N N . THR A 1 72 ? -21.946 3.305 22.686 1.00 90.81 72 THR A N 1
ATOM 602 C CA . THR A 1 72 ? -21.523 2.742 21.398 1.00 90.81 72 THR A CA 1
ATOM 603 C C . THR A 1 72 ? -22.653 2.094 20.605 1.00 90.81 72 THR A C 1
ATOM 605 O O . THR A 1 72 ? -22.528 2.011 19.387 1.00 90.81 72 THR A O 1
ATOM 608 N N . GLU A 1 73 ? -23.781 1.731 21.229 1.00 89.12 73 GLU A N 1
ATOM 609 C CA . GLU A 1 73 ? -24.950 1.164 20.526 1.00 89.12 73 GLU A CA 1
ATOM 610 C C . GLU A 1 73 ? -25.539 2.124 19.482 1.00 89.12 73 GLU A C 1
ATOM 612 O O . GLU A 1 73 ? -26.133 1.688 18.500 1.00 89.12 73 GLU A O 1
ATOM 617 N N . ASN A 1 74 ? -25.362 3.433 19.684 1.00 90.31 74 ASN A N 1
ATOM 618 C CA . ASN A 1 74 ? -25.843 4.472 18.771 1.00 90.31 74 ASN A CA 1
ATOM 619 C C . ASN A 1 74 ? -24.749 5.001 17.827 1.00 90.31 74 ASN A C 1
ATOM 621 O O . ASN A 1 74 ? -24.994 5.948 17.078 1.00 90.31 74 ASN A O 1
ATOM 625 N N . MET A 1 75 ? -23.533 4.453 17.894 1.00 91.19 75 MET A N 1
ATOM 626 C CA . MET A 1 75 ? -22.427 4.832 17.014 1.00 91.19 75 MET A CA 1
ATOM 627 C C . MET A 1 75 ? -22.437 3.983 15.742 1.00 91.19 75 MET A C 1
ATOM 629 O O . MET A 1 75 ? -22.994 2.889 15.707 1.00 91.19 75 MET A O 1
ATOM 633 N N . GLU A 1 76 ? -21.797 4.484 14.686 1.00 91.12 76 GLU A N 1
ATOM 634 C CA . GLU A 1 76 ? -21.534 3.677 13.495 1.00 91.12 76 GLU A CA 1
ATOM 635 C C . GLU A 1 76 ? -20.665 2.462 13.858 1.00 91.12 76 GLU A C 1
ATOM 637 O O . GLU A 1 76 ? -19.690 2.583 14.605 1.00 91.12 76 GLU A O 1
ATOM 642 N N . ASP A 1 77 ? -21.020 1.288 13.330 1.00 92.50 77 ASP A N 1
ATOM 643 C CA . ASP A 1 77 ? -20.215 0.080 13.485 1.00 92.50 77 ASP A CA 1
ATOM 644 C C . ASP A 1 77 ? -18.984 0.149 12.574 1.00 92.50 77 ASP A C 1
ATOM 646 O O . ASP A 1 77 ? -19.071 0.073 11.345 1.00 92.50 77 ASP A O 1
ATOM 650 N N . LEU A 1 78 ? -17.820 0.277 13.207 1.00 94.75 78 LEU A N 1
ATOM 651 C CA . LEU A 1 78 ? -16.524 0.348 12.542 1.00 94.75 78 LEU A CA 1
ATOM 652 C C . LEU A 1 78 ? -15.749 -0.976 12.620 1.00 94.75 78 LEU A C 1
ATOM 654 O O . LEU A 1 78 ? -14.559 -0.997 12.306 1.00 94.75 78 LEU A O 1
ATOM 658 N N . SER A 1 79 ? -16.388 -2.092 12.986 1.00 93.00 79 SER A N 1
ATOM 659 C CA . SER A 1 79 ? -15.761 -3.424 13.048 1.00 93.00 79 SER A CA 1
ATOM 660 C C . SER A 1 79 ? -15.074 -3.839 11.743 1.00 93.00 79 SER A C 1
ATOM 662 O O . SER A 1 79 ? -14.028 -4.487 11.770 1.00 93.00 79 SER A O 1
ATOM 664 N N . ASP A 1 80 ? -15.610 -3.405 10.600 1.00 93.50 80 ASP A N 1
ATOM 665 C CA . ASP A 1 80 ? -15.084 -3.721 9.270 1.00 93.50 80 ASP A CA 1
ATOM 666 C C . ASP A 1 80 ? -13.981 -2.762 8.773 1.00 93.50 80 ASP A C 1
ATOM 668 O O . ASP A 1 80 ? -13.362 -2.968 7.722 1.00 93.50 80 ASP A O 1
ATOM 672 N N . SER A 1 81 ? -13.718 -1.683 9.509 1.00 95.56 81 SER A N 1
ATOM 673 C CA . SER A 1 81 ? -12.753 -0.645 9.127 1.00 95.56 81 SER A CA 1
ATOM 674 C C . SER A 1 81 ? -11.331 -1.173 8.881 1.00 95.56 81 SER A C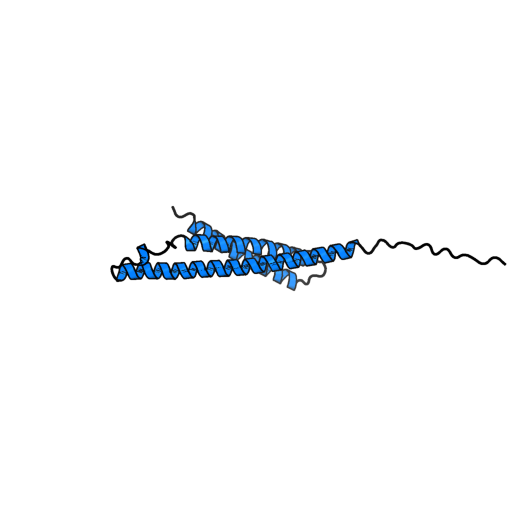 1
ATOM 676 O O . SER A 1 81 ? -10.730 -0.764 7.882 1.00 95.56 81 SER A O 1
ATOM 678 N N . PRO A 1 82 ? -10.782 -2.114 9.681 1.00 94.81 82 PRO A N 1
ATOM 679 C CA . PRO A 1 82 ? -9.471 -2.705 9.403 1.00 94.81 82 PRO A CA 1
ATOM 680 C C . PRO A 1 82 ? -9.405 -3.440 8.057 1.00 94.81 82 PRO A C 1
ATOM 682 O O . PRO A 1 82 ? -8.408 -3.336 7.342 1.00 94.81 82 PRO A O 1
ATOM 685 N N . ARG A 1 83 ? -10.475 -4.149 7.670 1.00 95.06 83 ARG A N 1
ATOM 686 C CA . ARG A 1 83 ? -10.547 -4.867 6.388 1.00 95.06 83 ARG A CA 1
ATOM 687 C C . ARG A 1 83 ? -10.609 -3.892 5.214 1.00 95.06 83 ARG A C 1
ATOM 689 O O . ARG A 1 83 ? -9.861 -4.044 4.247 1.00 95.06 83 ARG A O 1
ATOM 696 N N . LYS A 1 84 ? -11.446 -2.854 5.318 1.00 94.69 84 LYS A N 1
ATOM 697 C CA . LYS A 1 84 ? -11.561 -1.792 4.301 1.00 94.69 84 LYS A CA 1
ATOM 698 C C . LYS A 1 84 ? -10.241 -1.039 4.116 1.00 94.69 84 LYS A C 1
ATOM 700 O O . LYS A 1 84 ? -9.809 -0.829 2.982 1.00 94.69 84 LYS A O 1
ATOM 705 N N . SER A 1 85 ? -9.577 -0.662 5.210 1.00 96.69 85 SER A N 1
ATOM 706 C CA . SER A 1 85 ? -8.300 0.057 5.153 1.00 96.69 85 SER A CA 1
ATOM 707 C C . SER A 1 85 ? -7.179 -0.810 4.571 1.00 96.69 85 SER A C 1
ATOM 709 O O . SER A 1 85 ? -6.403 -0.334 3.741 1.00 96.69 85 SER A O 1
ATOM 711 N N . ASN A 1 86 ? -7.139 -2.101 4.917 1.00 96.62 86 ASN A N 1
ATOM 712 C CA . ASN A 1 86 ? -6.191 -3.043 4.335 1.00 96.62 86 ASN A CA 1
ATOM 713 C C . ASN A 1 86 ? -6.378 -3.189 2.818 1.00 96.62 86 ASN A C 1
ATOM 715 O O . ASN A 1 86 ? -5.395 -3.104 2.082 1.00 96.62 86 ASN A O 1
ATOM 719 N N . LEU A 1 87 ? -7.621 -3.335 2.344 1.00 96.19 87 LEU A N 1
ATOM 720 C CA . LEU A 1 87 ? -7.914 -3.419 0.911 1.00 96.19 87 LEU A CA 1
ATOM 721 C C . LEU A 1 87 ? -7.378 -2.196 0.153 1.00 96.19 87 LEU A C 1
ATOM 723 O O . LEU A 1 87 ? -6.796 -2.342 -0.922 1.00 96.19 87 LEU A O 1
ATOM 727 N N . ILE A 1 88 ? -7.517 -0.996 0.725 1.00 97.44 88 ILE A N 1
ATOM 728 C CA . ILE A 1 88 ? -6.947 0.227 0.147 1.00 97.44 88 ILE A CA 1
ATOM 729 C C . ILE A 1 88 ? -5.422 0.110 0.040 1.00 97.44 88 ILE A C 1
ATOM 731 O O . ILE A 1 88 ? -4.863 0.362 -1.029 1.00 97.44 88 ILE A O 1
ATOM 735 N N . TYR A 1 89 ? -4.737 -0.310 1.107 1.00 97.44 89 TYR A N 1
ATOM 736 C CA . TYR A 1 89 ? -3.282 -0.486 1.077 1.00 97.44 89 TYR A CA 1
ATOM 737 C C . TYR A 1 89 ? -2.837 -1.541 0.059 1.00 97.44 89 TYR A C 1
ATOM 739 O O . TYR A 1 89 ? -1.835 -1.336 -0.630 1.00 97.44 89 TYR A O 1
ATOM 747 N N . LEU A 1 90 ? -3.582 -2.637 -0.085 1.00 97.12 90 LEU A N 1
ATOM 748 C CA . LEU A 1 90 ? -3.305 -3.679 -1.072 1.00 97.12 90 LEU A CA 1
ATOM 749 C C . LEU A 1 90 ? -3.420 -3.142 -2.507 1.00 97.12 90 LEU A C 1
ATOM 751 O O . LEU A 1 90 ? -2.518 -3.343 -3.320 1.00 97.12 90 LEU A O 1
ATOM 755 N N . ILE A 1 91 ? -4.490 -2.400 -2.810 1.00 96.38 91 ILE A N 1
ATOM 756 C CA . ILE A 1 91 ? -4.687 -1.773 -4.126 1.00 96.38 91 ILE A CA 1
ATOM 757 C C . ILE A 1 91 ? -3.558 -0.781 -4.419 1.00 96.38 91 ILE A C 1
ATOM 759 O O . ILE A 1 91 ? -2.958 -0.816 -5.495 1.00 96.38 91 ILE A O 1
ATOM 763 N N . VAL A 1 92 ? -3.238 0.093 -3.462 1.00 97.25 92 VAL A N 1
ATOM 764 C CA . VAL A 1 92 ? -2.208 1.118 -3.653 1.00 97.25 92 VAL A CA 1
ATOM 765 C C . VAL A 1 92 ? -0.829 0.487 -3.849 1.00 97.25 92 VAL A C 1
ATOM 767 O O . VAL A 1 92 ? -0.102 0.868 -4.767 1.00 97.25 92 VAL A O 1
ATOM 770 N N . THR A 1 93 ? -0.466 -0.507 -3.038 1.00 97.19 93 THR A N 1
ATOM 771 C CA . THR A 1 93 ? 0.820 -1.202 -3.192 1.00 97.19 93 THR A CA 1
ATOM 772 C C . THR A 1 93 ? 0.906 -1.950 -4.521 1.00 97.19 93 THR A C 1
ATOM 774 O O . THR A 1 93 ? 1.943 -1.855 -5.173 1.00 97.19 93 THR A O 1
ATOM 777 N N . ALA A 1 94 ? -0.171 -2.587 -4.996 1.00 96.75 94 ALA A N 1
ATOM 778 C CA . ALA A 1 94 ? -0.215 -3.213 -6.321 1.00 96.75 94 ALA A CA 1
ATOM 779 C C . ALA A 1 94 ? 0.040 -2.208 -7.461 1.00 96.75 94 ALA A C 1
ATOM 781 O O . ALA A 1 94 ? 0.819 -2.484 -8.377 1.00 96.75 94 ALA A O 1
ATOM 782 N N . ILE A 1 95 ? -0.563 -1.015 -7.388 1.00 96.06 95 ILE A N 1
ATOM 783 C CA . ILE A 1 95 ? -0.327 0.069 -8.357 1.00 96.06 95 ILE A CA 1
ATOM 784 C C . ILE A 1 95 ? 1.153 0.473 -8.354 1.00 96.06 95 ILE A C 1
ATOM 786 O O . ILE A 1 95 ? 1.783 0.548 -9.413 1.00 96.06 95 ILE A O 1
ATOM 790 N N . PHE A 1 96 ? 1.735 0.691 -7.173 1.00 97.19 96 PHE A N 1
ATOM 791 C CA . PHE A 1 96 ? 3.143 1.072 -7.054 1.00 97.19 96 PHE A CA 1
ATOM 792 C C . PHE A 1 96 ? 4.109 -0.043 -7.477 1.00 97.19 96 PHE A C 1
ATOM 794 O O . PHE A 1 96 ? 5.177 0.275 -8.001 1.00 97.19 96 PHE A O 1
ATOM 801 N N . VAL A 1 97 ? 3.747 -1.325 -7.331 1.00 98.00 97 VAL A N 1
ATOM 802 C CA . VAL A 1 97 ? 4.505 -2.442 -7.926 1.00 98.00 97 VAL A CA 1
ATOM 803 C C . VAL A 1 97 ? 4.588 -2.263 -9.440 1.00 98.00 97 VAL A C 1
ATOM 805 O O . VAL A 1 97 ? 5.684 -2.326 -9.993 1.00 98.00 97 VAL A O 1
ATOM 808 N N . GLY A 1 98 ? 3.465 -1.975 -10.106 1.00 95.88 98 GLY A N 1
ATOM 809 C CA . GLY A 1 98 ? 3.435 -1.736 -11.552 1.00 95.88 98 GLY A CA 1
ATOM 810 C C . GLY A 1 98 ? 4.310 -0.554 -11.982 1.00 95.88 98 GLY A C 1
ATOM 811 O O . GLY A 1 98 ? 5.116 -0.684 -12.904 1.00 95.88 98 GLY A O 1
ATOM 812 N N . ILE A 1 99 ? 4.210 0.576 -11.275 1.00 95.94 99 ILE A N 1
ATOM 813 C CA . ILE A 1 99 ? 5.008 1.785 -11.550 1.00 95.94 99 ILE A CA 1
ATOM 814 C C . ILE A 1 99 ? 6.506 1.509 -11.379 1.00 95.94 99 ILE A C 1
ATOM 816 O O . ILE A 1 99 ? 7.312 1.863 -12.240 1.00 95.94 99 ILE A O 1
ATOM 820 N N . LEU A 1 100 ? 6.901 0.867 -10.278 1.00 96.81 100 LEU A N 1
ATOM 821 C CA . LEU A 1 100 ? 8.311 0.608 -9.985 1.00 96.81 100 LEU A CA 1
ATOM 822 C C . LEU A 1 100 ? 8.897 -0.499 -10.863 1.00 96.81 100 LEU A C 1
ATOM 824 O O . LEU A 1 100 ? 10.086 -0.455 -11.177 1.00 96.81 100 LEU A O 1
ATOM 828 N N . TRP A 1 101 ? 8.078 -1.451 -11.310 1.00 97.06 101 TRP A N 1
ATOM 829 C CA . TRP A 1 101 ? 8.472 -2.448 -12.303 1.00 97.06 101 TRP A CA 1
ATOM 830 C C . TRP A 1 101 ? 8.787 -1.801 -13.655 1.00 97.06 101 TRP A C 1
ATOM 832 O O . TRP A 1 101 ? 9.843 -2.057 -14.239 1.00 97.06 101 TRP A O 1
ATOM 842 N N . ASP A 1 102 ? 7.903 -0.928 -14.139 1.00 94.62 102 ASP A N 1
ATOM 843 C CA . ASP A 1 102 ? 8.121 -0.164 -15.369 1.00 94.62 102 ASP A CA 1
ATOM 844 C C . ASP A 1 102 ? 9.348 0.758 -15.257 1.00 94.62 102 ASP A C 1
ATOM 846 O O . ASP A 1 102 ? 10.201 0.770 -16.150 1.00 94.62 102 ASP A O 1
ATOM 850 N N . GLY A 1 103 ? 9.508 1.448 -14.123 1.00 93.69 103 GLY A N 1
ATOM 851 C CA . GLY A 1 103 ? 10.679 2.281 -13.844 1.00 93.69 103 GLY A CA 1
ATOM 852 C C . GLY A 1 103 ? 11.988 1.483 -13.832 1.00 93.69 103 GLY A C 1
ATOM 853 O O . GLY A 1 103 ? 12.977 1.903 -14.435 1.00 93.69 103 GLY A O 1
ATOM 854 N N . TYR A 1 104 ? 11.995 0.295 -13.219 1.00 96.81 104 TYR A N 1
ATOM 855 C CA . TYR A 1 104 ? 13.149 -0.605 -13.245 1.00 96.81 104 TYR A CA 1
ATOM 856 C C . TYR A 1 104 ? 13.503 -1.050 -14.668 1.00 96.81 104 TYR A C 1
ATOM 858 O O . TYR A 1 104 ? 14.668 -0.963 -15.055 1.00 96.81 104 TYR A O 1
ATOM 866 N N . ASN A 1 105 ? 12.520 -1.475 -15.467 1.00 95.44 105 ASN A N 1
ATOM 867 C CA . ASN A 1 105 ? 12.766 -1.897 -16.849 1.00 95.44 105 ASN A CA 1
ATOM 868 C C . ASN A 1 105 ? 13.248 -0.744 -17.734 1.00 95.44 105 ASN A C 1
ATOM 870 O O . ASN A 1 105 ? 14.127 -0.948 -18.569 1.00 95.44 105 ASN A O 1
ATOM 874 N N . THR A 1 106 ? 12.726 0.464 -17.521 1.00 93.12 106 THR A N 1
ATOM 875 C CA . THR A 1 106 ? 13.151 1.665 -18.252 1.00 93.12 106 THR A CA 1
ATOM 876 C C . THR A 1 106 ? 14.635 1.955 -18.022 1.00 93.12 106 THR A C 1
ATOM 878 O O . THR A 1 106 ? 15.383 2.137 -18.979 1.00 93.12 106 THR A O 1
ATOM 881 N N . VAL A 1 107 ? 15.089 1.933 -16.765 1.00 94.38 107 VAL A N 1
ATOM 882 C CA . VAL A 1 107 ? 16.504 2.170 -16.429 1.00 94.38 107 VAL A CA 1
ATOM 883 C C . VAL A 1 107 ? 17.383 0.988 -16.852 1.00 94.38 107 VAL A C 1
ATOM 885 O O . VAL A 1 107 ? 18.477 1.179 -17.365 1.00 94.38 107 VAL A O 1
ATOM 888 N N . LYS A 1 108 ? 16.916 -0.253 -16.689 1.00 94.50 108 LYS A N 1
ATOM 889 C CA . LYS A 1 108 ? 17.680 -1.453 -17.061 1.00 94.50 108 LYS A CA 1
ATOM 890 C C . LYS A 1 108 ? 17.931 -1.565 -18.567 1.00 94.50 108 LYS A C 1
ATOM 892 O O . LYS A 1 108 ? 18.996 -2.026 -18.965 1.00 94.50 108 LYS A O 1
ATOM 897 N N . ASN A 1 109 ? 16.951 -1.191 -19.387 1.00 92.31 109 ASN A N 1
ATOM 898 C CA . ASN A 1 109 ? 17.020 -1.335 -20.844 1.00 92.31 109 ASN A CA 1
ATOM 899 C C . ASN A 1 109 ? 17.673 -0.130 -21.537 1.00 92.31 109 ASN A C 1
ATOM 901 O O . ASN A 1 109 ? 17.901 -0.168 -22.745 1.00 92.31 109 ASN A O 1
ATOM 905 N N . ASN A 1 110 ? 17.968 0.939 -20.798 1.00 91.88 110 ASN A N 1
ATOM 906 C CA . ASN A 1 110 ? 18.647 2.106 -21.333 1.00 91.88 110 ASN A CA 1
ATOM 907 C C . ASN A 1 110 ? 20.167 1.899 -21.298 1.00 91.88 110 ASN A C 1
ATOM 909 O O . ASN A 1 110 ? 20.781 1.837 -20.235 1.00 91.88 110 ASN A O 1
ATOM 913 N N . SER A 1 111 ? 20.787 1.851 -22.478 1.00 85.88 111 SER A N 1
ATOM 914 C CA . SER A 1 111 ? 22.232 1.646 -22.644 1.00 85.88 111 SER A CA 1
ATOM 915 C C . SER A 1 111 ? 23.103 2.707 -21.958 1.00 85.88 111 SER A C 1
ATOM 917 O O . SER A 1 111 ? 24.277 2.454 -21.705 1.00 85.88 111 SER A O 1
ATOM 919 N N . ASN A 1 112 ? 22.548 3.888 -21.664 1.00 92.81 112 ASN A N 1
ATOM 920 C CA . ASN A 1 112 ? 23.257 4.992 -21.011 1.00 92.81 112 ASN A CA 1
ATOM 921 C C . ASN A 1 112 ? 23.108 4.990 -19.479 1.00 92.81 112 ASN A C 1
ATOM 923 O O . ASN A 1 112 ? 23.702 5.838 -18.806 1.00 92.81 112 ASN A O 1
ATOM 927 N N . SER A 1 113 ? 22.300 4.089 -18.915 1.00 92.75 113 SER A N 1
ATOM 928 C CA . SER A 1 113 ? 22.045 4.052 -17.476 1.00 92.75 113 SER A CA 1
ATOM 929 C C . SER A 1 113 ? 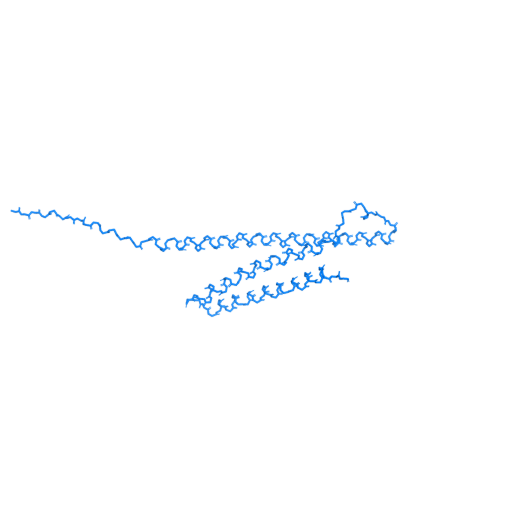23.263 3.588 -16.690 1.00 92.75 113 SER A C 1
ATOM 931 O O . SER A 1 113 ? 23.939 2.622 -17.045 1.00 92.75 113 SER A O 1
ATOM 933 N N . GLN A 1 114 ? 23.533 4.274 -15.579 1.00 94.69 114 GLN A N 1
ATOM 934 C CA . GLN A 1 114 ? 24.642 3.913 -14.710 1.00 94.69 114 GLN A CA 1
ATOM 935 C C . GLN A 1 114 ? 24.266 2.704 -13.839 1.00 94.69 114 GLN A C 1
ATOM 937 O O . GLN A 1 114 ? 23.108 2.570 -13.426 1.00 94.69 114 GLN A O 1
ATOM 942 N N . PRO A 1 115 ? 25.232 1.843 -13.464 1.00 94.38 115 PRO A N 1
ATOM 943 C CA . PRO A 1 115 ? 24.969 0.694 -12.594 1.00 94.38 115 PRO A CA 1
ATOM 944 C C . PRO A 1 115 ? 24.291 1.064 -11.266 1.00 94.38 115 PRO A C 1
ATOM 946 O O . PRO A 1 115 ? 23.468 0.306 -10.750 1.00 94.38 115 PRO A O 1
ATOM 949 N N . ILE A 1 116 ? 24.605 2.248 -10.727 1.00 95.56 116 ILE A N 1
ATOM 950 C CA . ILE A 1 116 ? 24.011 2.760 -9.488 1.00 95.56 116 ILE A CA 1
ATOM 951 C C . ILE A 1 116 ? 22.509 3.045 -9.632 1.00 95.56 116 ILE A C 1
ATOM 953 O O . ILE A 1 116 ? 21.742 2.762 -8.710 1.00 95.56 116 ILE A O 1
ATOM 957 N N . ASP A 1 117 ? 22.071 3.530 -10.795 1.00 95.06 117 ASP A N 1
ATOM 958 C CA . ASP A 1 117 ? 20.664 3.838 -11.061 1.00 95.06 117 ASP A CA 1
ATOM 959 C C . ASP A 1 117 ? 19.845 2.552 -11.173 1.00 95.06 117 ASP A C 1
ATOM 961 O O . ASP A 1 117 ? 18.770 2.439 -10.580 1.00 95.06 117 ASP A O 1
ATOM 965 N N . ILE A 1 118 ? 20.398 1.539 -11.851 1.00 95.25 118 ILE A N 1
ATOM 966 C CA . ILE A 1 118 ? 19.798 0.201 -11.951 1.00 95.25 118 ILE A 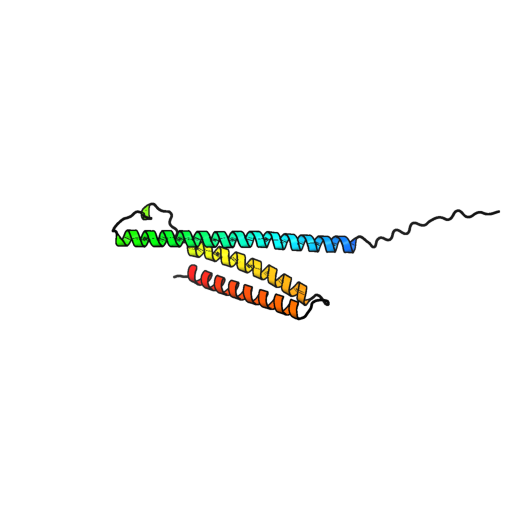CA 1
ATOM 967 C C . ILE A 1 118 ? 19.666 -0.419 -10.556 1.00 95.25 118 ILE A C 1
ATOM 969 O O . ILE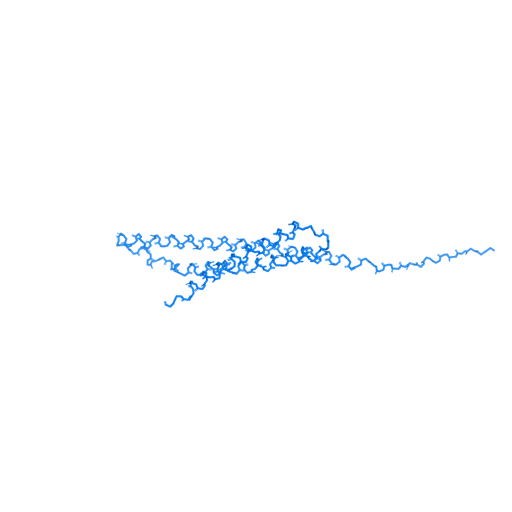 A 1 118 ? 18.611 -0.955 -10.205 1.00 95.25 118 ILE A O 1
ATOM 973 N N . GLN A 1 119 ? 20.713 -0.319 -9.730 1.00 96.44 119 GLN A N 1
ATOM 974 C CA . GLN A 1 119 ? 20.688 -0.838 -8.364 1.00 96.44 119 GLN A CA 1
ATOM 975 C C . GLN A 1 119 ? 19.637 -0.124 -7.504 1.00 96.44 119 GLN A C 1
ATOM 977 O O . GLN A 1 119 ? 18.923 -0.776 -6.739 1.00 96.44 119 GLN A O 1
ATOM 982 N N . LYS A 1 120 ? 19.522 1.203 -7.619 1.00 97.31 120 LYS A N 1
ATOM 983 C CA . LYS A 1 120 ? 18.514 1.995 -6.902 1.00 97.31 120 LYS A CA 1
ATOM 984 C C . LYS A 1 120 ? 17.098 1.598 -7.320 1.00 97.31 120 LYS A C 1
ATOM 986 O O . LYS A 1 120 ? 16.265 1.341 -6.453 1.00 97.31 120 LYS A O 1
ATOM 991 N N . ALA A 1 121 ? 16.841 1.486 -8.623 1.00 96.81 121 ALA A N 1
ATOM 992 C CA . ALA A 1 121 ? 15.543 1.072 -9.145 1.00 96.81 121 ALA A CA 1
ATOM 993 C C . ALA A 1 121 ? 15.168 -0.348 -8.684 1.00 96.81 121 ALA A C 1
ATOM 995 O O . ALA A 1 121 ? 14.044 -0.575 -8.242 1.00 96.81 121 ALA A O 1
ATOM 996 N N . TYR A 1 122 ? 16.129 -1.277 -8.684 1.00 97.50 122 TYR A N 1
ATOM 997 C CA . TYR A 1 122 ? 15.933 -2.630 -8.158 1.00 97.50 122 TYR A CA 1
ATOM 998 C C . TYR A 1 122 ? 15.585 -2.634 -6.664 1.00 97.50 122 TYR A C 1
ATOM 1000 O O . TYR A 1 122 ? 14.634 -3.295 -6.255 1.00 97.50 122 TYR A O 1
ATOM 1008 N N . LYS A 1 123 ? 16.316 -1.874 -5.837 1.00 97.62 123 LYS A N 1
ATOM 1009 C CA . LYS A 1 123 ? 16.032 -1.776 -4.394 1.00 97.62 123 LYS A CA 1
ATOM 1010 C C . LYS A 1 123 ? 14.630 -1.227 -4.127 1.00 97.62 123 LYS A C 1
ATOM 1012 O O . LYS A 1 123 ? 13.935 -1.757 -3.265 1.00 97.62 123 LYS A O 1
ATOM 1017 N N . ASN A 1 124 ? 14.201 -0.219 -4.887 1.00 96.62 124 ASN A N 1
ATOM 1018 C CA . ASN A 1 124 ? 12.848 0.325 -4.777 1.00 96.62 124 ASN A CA 1
ATOM 1019 C C . ASN A 1 124 ? 11.785 -0.716 -5.161 1.00 96.62 124 ASN A C 1
ATOM 1021 O O . ASN A 1 124 ? 10.791 -0.858 -4.451 1.00 96.62 124 ASN A O 1
ATOM 1025 N N . LEU A 1 125 ? 12.012 -1.474 -6.238 1.00 97.75 125 LEU A N 1
ATOM 1026 C CA . LEU A 1 125 ? 11.122 -2.558 -6.656 1.00 97.75 125 LEU A CA 1
ATOM 1027 C C . LEU A 1 125 ? 11.002 -3.648 -5.577 1.00 97.75 125 LEU A C 1
ATOM 1029 O O . LEU A 1 125 ? 9.900 -4.079 -5.250 1.00 97.75 125 LEU A O 1
ATOM 1033 N N . VAL A 1 126 ? 12.117 -4.064 -4.974 1.00 97.88 126 VAL A N 1
ATOM 1034 C CA . VAL A 1 126 ? 12.097 -5.035 -3.867 1.00 97.88 126 VAL A CA 1
ATOM 1035 C C . VAL A 1 126 ? 11.335 -4.477 -2.663 1.00 97.88 126 VAL A C 1
ATOM 1037 O O . VAL A 1 126 ? 10.520 -5.187 -2.079 1.00 97.88 126 VAL A O 1
ATOM 1040 N N . ALA A 1 127 ? 11.548 -3.207 -2.311 1.00 97.88 127 ALA A N 1
ATOM 1041 C CA . ALA A 1 127 ? 10.859 -2.580 -1.187 1.00 97.88 127 ALA A CA 1
ATOM 1042 C C . ALA A 1 127 ? 9.332 -2.585 -1.368 1.00 97.88 127 ALA A C 1
ATOM 1044 O O . ALA A 1 127 ? 8.611 -2.964 -0.445 1.00 97.88 127 ALA A O 1
ATOM 1045 N N . ILE A 1 128 ? 8.830 -2.229 -2.556 1.00 97.75 128 ILE A N 1
ATOM 1046 C CA . ILE A 1 128 ? 7.382 -2.246 -2.795 1.00 97.75 128 ILE A CA 1
ATOM 1047 C C . ILE A 1 128 ? 6.814 -3.666 -2.847 1.00 97.75 128 ILE A C 1
ATOM 1049 O O . ILE A 1 128 ? 5.706 -3.884 -2.367 1.00 97.75 128 ILE A O 1
ATOM 1053 N N . LEU A 1 129 ? 7.570 -4.648 -3.349 1.00 98.00 129 LEU A N 1
ATOM 1054 C CA . LEU A 1 129 ? 7.149 -6.050 -3.329 1.00 98.00 129 LEU A CA 1
ATOM 1055 C C . LEU A 1 129 ? 7.007 -6.574 -1.897 1.00 98.00 129 LEU A C 1
ATOM 1057 O O . LEU A 1 129 ? 6.051 -7.286 -1.606 1.00 98.00 129 LEU A O 1
ATOM 1061 N N . LEU A 1 130 ? 7.904 -6.186 -0.985 1.00 98.06 130 LEU A N 1
ATOM 1062 C CA . LEU A 1 130 ? 7.780 -6.536 0.433 1.00 98.06 130 LEU A CA 1
ATOM 1063 C C . LEU A 1 130 ? 6.528 -5.916 1.068 1.00 98.06 130 LEU A C 1
ATOM 1065 O O . LEU A 1 130 ? 5.827 -6.596 1.816 1.00 98.06 130 LEU A O 1
ATOM 1069 N N . LEU A 1 131 ? 6.206 -4.660 0.741 1.00 9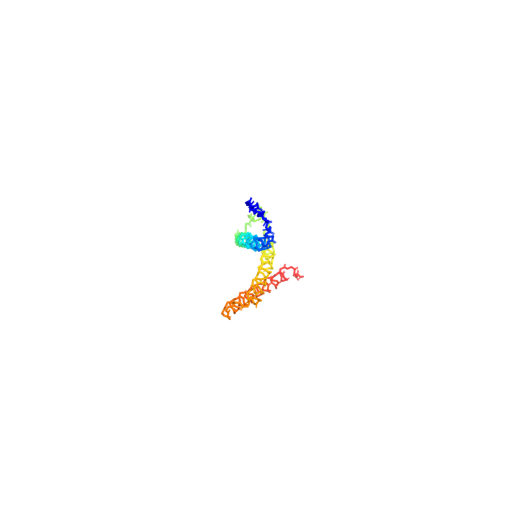7.06 131 LEU A N 1
ATOM 1070 C CA . LEU A 1 131 ? 4.970 -4.016 1.203 1.00 97.06 131 LEU A CA 1
ATOM 1071 C C . LEU A 1 131 ? 3.719 -4.678 0.615 1.00 97.06 131 LEU A C 1
ATOM 1073 O O . LEU A 1 131 ? 2.742 -4.893 1.332 1.00 97.06 131 LEU A O 1
ATOM 1077 N N . PHE A 1 132 ? 3.750 -5.038 -0.666 1.00 97.88 132 PHE A N 1
ATOM 1078 C CA . PHE A 1 132 ? 2.659 -5.750 -1.326 1.00 97.88 132 PHE A CA 1
ATOM 1079 C C . PHE A 1 132 ? 2.434 -7.138 -0.708 1.00 97.88 132 PHE A C 1
ATOM 1081 O O . PHE A 1 132 ? 1.299 -7.512 -0.426 1.00 97.88 132 PHE A O 1
ATOM 1088 N N . LEU A 1 133 ? 3.504 -7.879 -0.408 1.00 97.25 133 LEU A N 1
ATOM 1089 C CA . LEU A 1 133 ? 3.410 -9.160 0.298 1.00 97.25 133 LEU A CA 1
ATOM 1090 C C . LEU A 1 133 ? 2.837 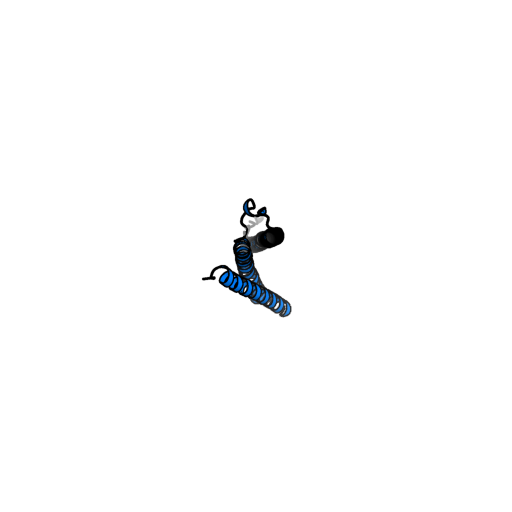-8.987 1.709 1.00 97.25 133 LEU A C 1
ATOM 1092 O O . LEU A 1 133 ? 1.913 -9.704 2.081 1.00 97.25 133 LEU A O 1
ATOM 1096 N N . GLY A 1 134 ? 3.340 -8.020 2.480 1.00 96.44 134 GLY A N 1
ATOM 1097 C CA . GLY A 1 134 ? 2.850 -7.761 3.836 1.00 96.44 134 GLY A CA 1
ATOM 1098 C C . GLY A 1 134 ? 1.372 -7.366 3.868 1.00 96.44 134 GLY A C 1
ATOM 1099 O O . GLY A 1 134 ? 0.608 -7.878 4.686 1.00 96.44 134 GLY A O 1
ATOM 1100 N N . THR A 1 135 ? 0.944 -6.503 2.944 1.00 95.88 135 THR A N 1
ATOM 1101 C CA . THR A 1 135 ? -0.471 -6.123 2.809 1.00 95.88 135 THR A CA 1
ATOM 1102 C C . THR A 1 135 ? -1.334 -7.289 2.337 1.00 95.88 135 THR A C 1
ATOM 1104 O O . THR A 1 135 ? -2.414 -7.466 2.888 1.00 95.88 135 THR A O 1
ATOM 1107 N N . SER A 1 136 ? -0.843 -8.135 1.424 1.00 96.44 136 SER A N 1
ATOM 1108 C CA . SER A 1 136 ? -1.546 -9.345 0.962 1.00 96.44 136 SER A CA 1
ATOM 1109 C C . SER A 1 136 ? -1.748 -10.372 2.077 1.00 96.44 136 SER A C 1
ATOM 1111 O O . SER A 1 136 ? -2.839 -10.910 2.220 1.00 96.44 136 SER A O 1
ATOM 1113 N N . ILE A 1 137 ? -0.726 -10.620 2.902 1.00 96.25 137 ILE A N 1
ATOM 1114 C CA . ILE A 1 137 ? -0.847 -11.513 4.067 1.00 96.25 137 ILE A CA 1
ATOM 1115 C C . ILE A 1 137 ? -1.880 -10.954 5.045 1.00 96.25 137 ILE A C 1
ATOM 1117 O O . ILE A 1 137 ? -2.744 -11.679 5.525 1.00 96.25 137 ILE A O 1
ATOM 1121 N N . ASN A 1 138 ? -1.818 -9.653 5.331 1.00 94.12 138 ASN A N 1
ATOM 1122 C CA . ASN A 1 138 ? -2.765 -9.029 6.246 1.00 94.12 138 ASN A CA 1
ATOM 1123 C C . ASN A 1 138 ? -4.195 -9.005 5.660 1.00 94.12 138 ASN A C 1
ATOM 1125 O O . ASN A 1 138 ? -5.162 -9.155 6.397 1.00 94.12 138 ASN A O 1
ATOM 1129 N N . PHE A 1 139 ? -4.340 -8.886 4.336 1.00 94.62 139 PHE A N 1
ATOM 1130 C CA . PHE A 1 139 ? -5.623 -9.054 3.653 1.00 94.62 139 PHE A CA 1
ATOM 1131 C C . PHE A 1 139 ? -6.178 -10.459 3.886 1.00 94.62 139 PHE A C 1
ATOM 1133 O O . PHE A 1 139 ? -7.333 -10.599 4.272 1.00 94.62 139 PHE A O 1
ATOM 1140 N N . ASP A 1 140 ? -5.355 -11.489 3.698 1.00 93.31 140 ASP A N 1
ATOM 1141 C CA . ASP A 1 140 ? -5.739 -12.884 3.912 1.00 93.31 140 ASP A CA 1
ATOM 1142 C C . ASP A 1 140 ? -6.221 -13.119 5.351 1.00 93.31 140 ASP A C 1
ATOM 1144 O O . ASP A 1 140 ? -7.334 -13.594 5.565 1.00 93.31 140 ASP A O 1
ATOM 1148 N N . VAL A 1 141 ? -5.447 -12.662 6.341 1.00 92.88 141 VAL A N 1
ATOM 1149 C CA . VAL A 1 141 ? -5.792 -12.760 7.771 1.00 92.88 141 VAL A CA 1
ATOM 1150 C C . VAL A 1 141 ? -7.110 -12.053 8.101 1.00 92.88 141 VAL A C 1
ATOM 1152 O O . VAL A 1 141 ? -7.907 -12.566 8.880 1.00 92.88 141 VAL A O 1
ATOM 1155 N N . LEU A 1 142 ? -7.364 -10.879 7.522 1.00 92.12 142 LEU A N 1
ATOM 1156 C CA . LEU A 1 142 ? -8.585 -10.113 7.793 1.00 92.12 142 LEU A CA 1
ATOM 1157 C C . LEU A 1 142 ? -9.826 -10.668 7.078 1.00 92.12 142 LEU A C 1
ATOM 1159 O O . LEU A 1 142 ? -10.942 -10.363 7.497 1.00 92.12 142 LEU A O 1
ATOM 1163 N N . ASN A 1 143 ? -9.657 -11.452 6.010 1.00 88.31 143 ASN A N 1
ATOM 1164 C CA . ASN A 1 143 ? -10.764 -11.981 5.205 1.00 88.31 143 ASN A CA 1
ATOM 1165 C C . ASN A 1 143 ? -11.064 -13.466 5.444 1.00 88.31 143 ASN A C 1
ATOM 1167 O O . ASN A 1 143 ? -12.200 -13.878 5.228 1.00 88.31 143 ASN A O 1
ATOM 1171 N N . ASN A 1 144 ? -10.083 -14.256 5.890 1.00 80.56 144 ASN A N 1
ATOM 1172 C CA . ASN A 1 144 ? -10.196 -15.713 6.023 1.00 80.56 144 ASN A CA 1
ATOM 1173 C C . ASN A 1 144 ? -10.352 -16.202 7.471 1.00 80.56 144 ASN A C 1
ATOM 1175 O O . ASN A 1 144 ? -10.111 -17.378 7.748 1.00 80.56 144 ASN A O 1
ATOM 1179 N N . ASN A 1 145 ? -10.787 -15.338 8.392 1.00 55.56 145 ASN A N 1
ATOM 1180 C CA . ASN A 1 145 ? -11.221 -15.790 9.712 1.00 55.56 145 ASN A CA 1
ATOM 1181 C C . ASN A 1 145 ? -12.538 -16.578 9.581 1.00 55.56 145 ASN A C 1
ATOM 1183 O O . ASN A 1 145 ? -13.615 -15.990 9.466 1.00 55.56 145 ASN A O 1
ATOM 1187 N N . TYR A 1 146 ? -12.399 -17.908 9.562 1.00 46.62 146 TYR A N 1
ATOM 1188 C CA . TYR A 1 146 ? -13.407 -18.883 9.987 1.00 46.62 146 TYR A CA 1
ATOM 1189 C C . TYR A 1 146 ? -13.522 -18.901 11.513 1.00 46.62 146 TYR A C 1
ATOM 1191 O O . TYR A 1 146 ? -12.466 -18.781 12.178 1.00 46.62 146 TYR A O 1
#

pLDDT: mean 86.68, std 18.59, range [35.75, 98.06]

Sequence (146 aa):
MKDKKKSYKSQSDNTENNNSNQKQGEIYKELYIINISIWGVFLILYGIIINIEYLFWQRSIILDNINNTNFTENMEDLSDSPRKSNLIYLIVTAIFVGILWDGYNTVKNNSNSQPIDIQKAYKNLVAILLLFLGTSINFDVLNNNY

Secondary structure (DSSP, 8-state):
---------------SHHHHHHHHHHHHHHHHHHHHHHHHHHHHHHHHHHHHHHHHHHHHHHHHHHHT--GGGGS---TTHHHHHHHHHHHHHHHHHHHHHHHHHHHHH-TT--HHHHHHHHHHHHHHHHHHHHHHHHHHHHH---

Nearest PDB structures (foldseek):
  3ja6-assembly1_I  TM=3.711E-01  e=7.422E+00  Escherichia coli